Protein AF-A0A2D5MVQ0-F1 (afdb_monomer)

pLDDT: mean 86.78, std 14.95, range [45.97, 98.12]

Solvent-accessible surface area (backbone atoms only — not comparable to full-atom values): 8884 Å² total; per-residue (Å²): 137,53,74,67,62,40,42,75,72,74,48,77,74,66,43,86,70,81,77,90,75,57,84,41,46,48,73,45,82,65,60,68,42,76,47,96,90,72,48,34,30,52,27,65,45,78,42,80,58,53,59,67,56,37,38,41,68,56,40,49,52,57,37,52,51,58,49,58,76,49,45,65,62,73,42,92,84,34,90,66,53,74,68,56,38,51,44,49,52,53,46,54,48,54,51,69,46,43,66,73,75,46,71,79,47,55,49,62,86,74,61,85,75,80,76,58,86,80,58,73,77,85,67,73,76,71,84,73,74,84,76,75,78,78,82,79,82,84,133

Mean predicted aligned error: 10.2 Å

Foldseek 3Di:
DDQVVCVVVVDADAAEDDDDDDFQKDKDFPAWDQDPVRHIYGDIDIDGHDLVRLCVVQQVVVLVVVCVVCVLLCDPPRPDDPVLSVQSVVLNVQSVCQCVVCSPHRDNVVGDHDDDSPPDPPPDPPPPPPPPPDPDDDD

Nearest PDB structures (foldseek):
  4cse-assembly1_B  TM=3.273E-01  e=2.466E+00  Mus musculus

Radius of gyration: 28.13 Å; Cα contacts (8 Å, |Δi|>4): 136; chains: 1; bounding box: 87×33×72 Å

Sequence (139 aa):
MTDEQFAAQGYQPVLNNPPTLTEG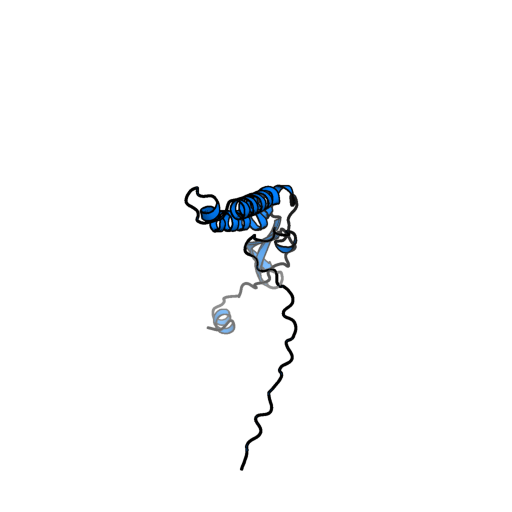QRCQINGWIKNGDGDYEWNYEVIDLDQNYLTNLHIRHQRDILLNDTDWSMLPDSPLSADDKAAYETYRQALRDLPSVYPEVKSPDDVTWPTAPWAYEEAAIPEEESDSEEESDPE

Structure (mmCIF, N/CA/C/O backbone):
data_AF-A0A2D5MVQ0-F1
#
_entry.id   AF-A0A2D5MVQ0-F1
#
loop_
_atom_site.group_PDB
_atom_site.id
_atom_site.type_symbol
_atom_site.label_atom_id
_atom_site.label_alt_id
_atom_site.label_comp_id
_atom_site.label_asym_id
_atom_site.label_entity_id
_atom_site.label_seq_id
_atom_site.pdbx_PDB_ins_code
_atom_site.Cartn_x
_atom_site.Cartn_y
_atom_site.Cartn_z
_atom_site.occupancy
_atom_site.B_iso_or_equiv
_atom_site.auth_seq_id
_atom_site.auth_comp_id
_atom_site.auth_asym_id
_atom_site.auth_atom_id
_atom_site.pdbx_PDB_model_num
ATOM 1 N N . MET A 1 1 ? -2.260 10.990 -37.481 1.00 64.44 1 MET A N 1
ATOM 2 C CA . MET A 1 1 ? -0.993 10.871 -38.222 1.00 64.44 1 MET A CA 1
ATOM 3 C C . MET A 1 1 ? -0.478 9.475 -37.932 1.00 64.44 1 MET A C 1
ATOM 5 O O . MET A 1 1 ? -0.405 9.146 -36.757 1.00 64.44 1 MET A O 1
ATOM 9 N N . THR A 1 2 ? -0.316 8.623 -38.940 1.00 81.44 2 THR A N 1
ATOM 10 C CA . THR A 1 2 ? 0.079 7.212 -38.757 1.00 81.44 2 THR A CA 1
ATOM 11 C C . THR A 1 2 ? 1.599 7.073 -38.692 1.00 81.44 2 THR A C 1
ATOM 13 O O . THR A 1 2 ? 2.315 7.966 -39.149 1.00 81.44 2 THR A O 1
ATOM 16 N N . ASP A 1 3 ? 2.099 5.946 -38.184 1.00 74.50 3 ASP A N 1
ATOM 17 C CA . ASP A 1 3 ? 3.541 5.655 -38.147 1.00 74.50 3 ASP A CA 1
ATOM 18 C C . ASP A 1 3 ? 4.176 5.713 -39.549 1.00 74.50 3 ASP A C 1
ATOM 20 O O . ASP A 1 3 ? 5.280 6.225 -39.715 1.00 74.50 3 ASP A O 1
ATOM 24 N N . GLU A 1 4 ? 3.430 5.324 -40.590 1.00 79.19 4 GLU A N 1
ATOM 25 C CA . GLU A 1 4 ? 3.839 5.462 -41.996 1.00 79.19 4 GLU A CA 1
ATOM 26 C C . GLU A 1 4 ? 4.023 6.928 -42.432 1.00 79.19 4 GLU A C 1
ATOM 28 O O . GLU A 1 4 ? 4.941 7.249 -43.189 1.00 79.19 4 GLU A O 1
ATOM 33 N N . GLN A 1 5 ? 3.182 7.847 -41.944 1.00 83.94 5 GLN A N 1
ATOM 34 C CA . GLN A 1 5 ? 3.297 9.279 -42.249 1.00 83.94 5 GLN A CA 1
ATOM 35 C C . GLN A 1 5 ? 4.491 9.930 -41.537 1.00 83.94 5 GLN A C 1
ATOM 37 O O . GLN A 1 5 ? 5.057 10.891 -42.062 1.00 83.94 5 GLN A O 1
ATOM 42 N N . PHE A 1 6 ? 4.885 9.412 -40.371 1.00 79.69 6 PHE A N 1
ATOM 43 C CA . PHE A 1 6 ? 6.101 9.826 -39.666 1.00 79.69 6 PHE A CA 1
ATOM 44 C C . PHE A 1 6 ? 7.361 9.255 -40.324 1.00 79.69 6 PHE A C 1
ATOM 46 O O . PHE A 1 6 ? 8.321 9.998 -40.546 1.00 79.69 6 PHE A O 1
ATOM 53 N N . ALA A 1 7 ? 7.325 7.989 -40.742 1.00 82.06 7 ALA A N 1
ATOM 54 C CA . ALA A 1 7 ? 8.402 7.360 -41.503 1.00 82.06 7 ALA A CA 1
ATOM 55 C C . ALA A 1 7 ? 8.675 8.087 -42.830 1.00 82.06 7 ALA A C 1
ATOM 57 O O . ALA A 1 7 ? 9.830 8.322 -43.183 1.00 82.06 7 ALA A O 1
ATOM 58 N N . ALA A 1 8 ? 7.627 8.549 -43.524 1.00 84.94 8 ALA A N 1
ATOM 59 C CA . ALA A 1 8 ? 7.757 9.358 -44.741 1.00 84.94 8 ALA A CA 1
ATOM 60 C C . ALA A 1 8 ? 8.471 10.709 -44.518 1.00 84.94 8 ALA A C 1
ATOM 62 O O . ALA A 1 8 ? 8.992 11.295 -45.466 1.00 84.94 8 ALA A O 1
ATOM 63 N N . GLN A 1 9 ? 8.516 11.199 -43.275 1.00 85.75 9 GLN A N 1
ATOM 64 C CA . GLN A 1 9 ? 9.242 12.408 -42.869 1.00 85.75 9 GLN A CA 1
ATOM 65 C C . GLN A 1 9 ? 10.627 12.097 -42.272 1.00 85.75 9 GLN A C 1
ATOM 67 O O . GLN A 1 9 ? 11.298 13.001 -41.779 1.00 85.75 9 GLN A O 1
ATOM 72 N N . GLY A 1 10 ? 11.069 10.836 -42.326 1.00 82.00 10 GLY A N 1
ATOM 73 C CA . GLY A 1 10 ? 12.368 10.394 -41.817 1.00 82.00 10 GLY A CA 1
ATOM 74 C C . GLY A 1 10 ? 12.409 10.130 -40.310 1.00 82.00 10 GLY A C 1
ATOM 75 O O . GLY A 1 10 ? 13.497 9.943 -39.769 1.00 82.00 10 GLY A O 1
ATOM 76 N N . TYR A 1 11 ? 11.262 10.109 -39.624 1.00 82.50 11 TYR A N 1
ATOM 77 C CA . TYR A 1 11 ? 11.188 9.718 -38.216 1.00 82.50 11 TYR A CA 1
ATOM 78 C C . TYR A 1 11 ? 11.105 8.198 -38.075 1.00 82.50 11 TYR A C 1
ATOM 80 O O . TYR A 1 11 ? 10.416 7.534 -38.844 1.00 82.50 11 TYR A O 1
ATOM 88 N N . GLN A 1 12 ? 11.764 7.654 -37.054 1.00 83.25 12 GLN A N 1
ATOM 89 C CA . GLN A 1 12 ? 11.620 6.256 -36.647 1.00 83.25 12 GLN A CA 1
ATOM 90 C C . GLN A 1 12 ? 10.950 6.191 -35.267 1.00 83.25 12 GLN A C 1
ATOM 92 O O . GLN A 1 12 ? 11.274 7.021 -34.410 1.00 83.25 12 GLN A O 1
ATOM 97 N N . PRO A 1 13 ? 10.014 5.253 -35.034 1.00 87.81 13 PRO A N 1
ATOM 98 C CA . PRO A 1 13 ? 9.404 5.079 -33.724 1.00 87.81 13 PRO A CA 1
ATOM 99 C C . PRO A 1 13 ? 10.414 4.500 -32.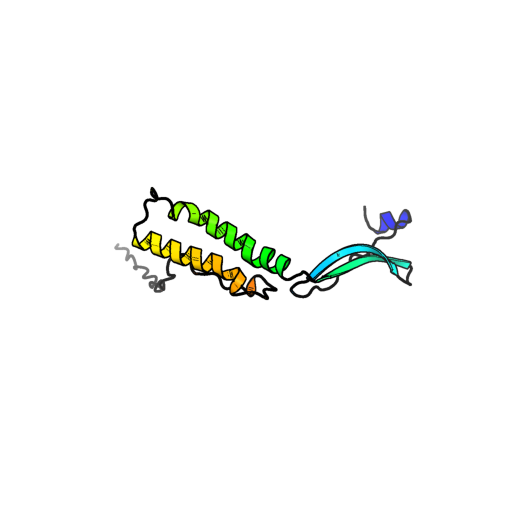727 1.00 87.81 13 PRO A C 1
ATOM 101 O O . PRO A 1 13 ? 11.290 3.718 -33.092 1.00 87.81 13 PRO A O 1
ATOM 104 N N . VAL A 1 14 ? 10.259 4.867 -31.455 1.00 90.19 14 VAL A N 1
ATOM 105 C CA . VAL A 1 14 ? 10.948 4.197 -30.346 1.00 90.19 14 VAL A CA 1
ATOM 106 C C . VAL A 1 14 ? 10.024 3.098 -29.830 1.00 90.19 14 VAL A C 1
ATOM 108 O O . VAL A 1 14 ? 8.930 3.388 -29.340 1.00 90.19 14 VAL A O 1
ATOM 111 N N . LEU A 1 15 ? 10.442 1.843 -29.966 1.00 91.81 15 LEU A N 1
ATOM 112 C CA . LEU A 1 15 ? 9.682 0.678 -29.534 1.00 91.81 15 LEU A CA 1
ATOM 113 C C . LEU A 1 15 ? 9.519 0.685 -28.011 1.00 91.81 15 LEU A C 1
ATOM 115 O O . LEU A 1 15 ? 10.457 0.942 -27.253 1.00 91.81 15 LEU A O 1
ATOM 119 N N . ASN A 1 16 ? 8.297 0.401 -27.567 1.00 92.44 16 ASN A N 1
ATOM 120 C CA . ASN A 1 16 ? 7.937 0.324 -26.160 1.00 92.44 16 ASN A CA 1
ATOM 121 C C . ASN A 1 16 ? 7.863 -1.140 -25.724 1.00 92.44 16 ASN A C 1
ATOM 123 O O . ASN A 1 16 ? 6.857 -1.805 -25.964 1.00 92.44 16 ASN A O 1
ATOM 127 N N . ASN A 1 17 ? 8.936 -1.621 -25.099 1.00 90.69 17 ASN A N 1
ATOM 128 C CA . ASN A 1 17 ? 9.062 -2.998 -24.636 1.00 90.69 17 ASN A CA 1
ATOM 129 C C . ASN A 1 17 ? 9.482 -3.029 -23.152 1.00 90.69 17 ASN A C 1
ATOM 131 O O . ASN A 1 17 ? 10.665 -3.197 -22.850 1.00 90.69 17 ASN A O 1
ATOM 135 N N . PRO A 1 18 ? 8.549 -2.791 -22.211 1.00 91.94 18 PRO A N 1
ATOM 136 C CA . PRO A 1 18 ? 8.867 -2.797 -20.791 1.00 91.94 18 PRO A CA 1
ATOM 137 C C . PRO A 1 18 ? 9.219 -4.215 -20.309 1.00 91.94 18 PRO A C 1
ATOM 139 O O . PRO A 1 18 ? 8.620 -5.193 -20.766 1.00 91.94 18 PRO A O 1
ATOM 142 N N . PRO A 1 19 ? 10.164 -4.356 -19.366 1.00 93.12 19 PRO A N 1
ATOM 143 C CA . PRO A 1 19 ? 10.538 -5.649 -18.815 1.00 93.12 19 PRO A CA 1
ATOM 144 C C . PRO A 1 19 ? 9.402 -6.226 -17.964 1.00 93.12 19 PRO A C 1
ATOM 146 O O . PRO A 1 19 ? 8.575 -5.501 -17.411 1.00 93.12 19 PRO A O 1
ATOM 149 N N . THR A 1 20 ? 9.394 -7.549 -17.805 1.00 94.50 20 THR A N 1
ATOM 150 C CA . THR A 1 20 ? 8.550 -8.193 -16.791 1.00 94.50 20 THR A CA 1
ATOM 151 C C . THR A 1 20 ? 9.151 -7.940 -15.411 1.00 94.50 20 THR A C 1
ATOM 153 O O . THR A 1 20 ? 10.329 -8.218 -15.195 1.00 94.50 20 THR A O 1
ATOM 156 N N . LEU A 1 21 ? 8.348 -7.406 -14.495 1.00 92.88 21 LEU A N 1
ATOM 157 C CA . LEU A 1 21 ? 8.753 -7.112 -13.121 1.00 92.88 21 LEU A CA 1
ATOM 158 C C . LEU A 1 21 ? 8.395 -8.272 -12.194 1.00 92.88 21 LEU A C 1
ATOM 160 O O . LEU A 1 21 ? 7.362 -8.916 -12.383 1.00 92.88 21 LEU A O 1
ATOM 164 N N . THR A 1 22 ? 9.215 -8.504 -11.170 1.00 92.31 22 THR A N 1
ATOM 165 C CA . THR A 1 22 ? 8.848 -9.359 -10.034 1.00 92.31 22 THR A CA 1
ATOM 166 C C . THR A 1 22 ? 8.370 -8.523 -8.847 1.00 92.31 22 THR A C 1
ATOM 168 O O . THR A 1 22 ? 8.522 -7.300 -8.824 1.00 92.31 22 THR A O 1
ATOM 171 N N . GLU A 1 23 ? 7.805 -9.181 -7.834 1.00 89.19 23 GLU A N 1
ATOM 172 C CA . GLU A 1 23 ? 7.440 -8.527 -6.574 1.00 89.19 23 GLU A CA 1
ATOM 173 C C . GLU A 1 23 ? 8.633 -7.772 -5.975 1.00 89.19 23 GLU A C 1
ATOM 175 O O . GLU A 1 23 ? 9.771 -8.246 -6.006 1.00 89.19 23 GLU A O 1
ATOM 180 N N . GLY A 1 24 ? 8.368 -6.581 -5.443 1.00 89.38 24 GLY A N 1
ATOM 181 C CA . GLY A 1 24 ? 9.407 -5.708 -4.909 1.00 89.38 24 GLY A CA 1
ATOM 182 C C . GLY A 1 24 ? 10.214 -4.931 -5.955 1.00 89.38 24 GLY A C 1
ATOM 183 O O . GLY A 1 24 ? 11.140 -4.222 -5.573 1.00 89.38 24 GLY A O 1
ATOM 184 N N . GLN A 1 25 ? 9.884 -5.010 -7.248 1.00 93.69 25 GLN A N 1
ATOM 185 C CA . GLN A 1 25 ? 10.595 -4.279 -8.302 1.00 93.69 25 GLN A CA 1
ATOM 186 C C . GLN A 1 25 ? 9.743 -3.197 -8.960 1.00 93.69 25 GLN A C 1
ATOM 188 O O . GLN A 1 25 ? 8.518 -3.285 -9.046 1.00 93.69 25 GLN A O 1
ATOM 193 N N . ARG A 1 26 ? 10.418 -2.184 -9.506 1.00 92.50 26 ARG A N 1
ATOM 194 C CA . ARG A 1 26 ? 9.838 -1.240 -10.468 1.00 92.50 26 ARG A CA 1
ATOM 195 C C . ARG A 1 26 ? 10.776 -1.041 -11.650 1.00 92.50 26 ARG A C 1
ATOM 197 O O . ARG A 1 26 ? 11.987 -1.129 -11.482 1.00 92.50 26 ARG A O 1
ATOM 204 N N . CYS A 1 27 ? 10.246 -0.697 -12.819 1.00 93.69 27 CYS A N 1
ATOM 205 C CA . CYS A 1 27 ? 11.063 -0.186 -13.920 1.00 93.69 27 CYS A CA 1
ATOM 206 C C . CYS A 1 27 ? 10.922 1.330 -14.066 1.00 93.69 27 CYS A C 1
ATOM 208 O O . CYS A 1 27 ? 9.840 1.886 -13.867 1.00 93.69 27 CYS A O 1
ATOM 210 N N . GLN A 1 28 ? 11.997 1.988 -14.490 1.00 94.75 28 GLN A N 1
ATOM 211 C CA . GLN A 1 28 ? 11.983 3.375 -14.949 1.00 94.75 28 GLN A CA 1
ATOM 212 C C . GLN A 1 28 ? 12.617 3.490 -16.336 1.00 94.75 28 GLN A C 1
ATOM 214 O O . GLN A 1 28 ? 13.465 2.681 -16.705 1.00 94.75 28 GLN A O 1
ATOM 219 N N . ILE A 1 29 ? 12.219 4.505 -17.101 1.00 95.62 29 ILE A N 1
ATOM 220 C CA . ILE A 1 29 ? 12.833 4.790 -18.401 1.00 95.62 29 ILE A CA 1
ATOM 221 C C . ILE A 1 29 ? 14.184 5.474 -18.167 1.00 95.62 29 ILE A C 1
ATOM 223 O O . ILE A 1 29 ? 14.249 6.542 -17.561 1.00 95.62 29 ILE A O 1
ATOM 227 N N . ASN A 1 30 ? 15.246 4.879 -18.699 1.00 95.12 30 ASN A N 1
ATOM 228 C CA . ASN A 1 30 ? 16.614 5.383 -18.682 1.00 95.12 30 ASN A CA 1
ATOM 229 C C . ASN A 1 30 ? 17.121 5.638 -20.114 1.00 95.12 30 ASN A C 1
ATOM 231 O O . ASN A 1 30 ? 18.099 5.052 -20.584 1.00 95.12 30 ASN A O 1
ATOM 235 N N . GLY A 1 31 ? 16.413 6.514 -20.827 1.00 94.12 31 GLY A N 1
ATOM 236 C CA . GLY A 1 31 ? 16.730 6.889 -22.202 1.00 94.12 31 GLY A CA 1
ATOM 237 C C . GLY A 1 31 ? 16.323 5.830 -23.224 1.00 94.12 31 GLY A C 1
ATOM 238 O O . GLY A 1 31 ? 15.334 5.122 -23.050 1.00 94.12 31 GLY A O 1
ATOM 239 N N . TRP A 1 32 ? 17.080 5.748 -24.312 1.00 94.00 32 TRP A N 1
ATOM 240 C CA . TRP A 1 32 ? 16.832 4.834 -25.422 1.00 94.00 32 TRP A CA 1
ATOM 241 C C . TRP A 1 32 ? 18.089 4.050 -25.780 1.00 94.00 32 TRP A C 1
ATOM 243 O O . TRP A 1 32 ? 19.215 4.525 -25.616 1.00 94.00 32 TRP A O 1
ATOM 253 N N . ILE A 1 33 ? 17.881 2.857 -26.316 1.00 92.62 33 ILE A N 1
ATOM 254 C CA . ILE A 1 33 ? 18.916 2.023 -26.919 1.00 92.62 33 ILE A CA 1
ATOM 255 C C . ILE A 1 33 ? 18.698 1.969 -28.427 1.00 92.62 33 ILE A C 1
ATOM 257 O O . ILE A 1 33 ? 17.567 2.034 -28.902 1.00 92.62 33 ILE A O 1
ATOM 261 N N . LYS A 1 34 ? 19.796 1.881 -29.179 1.00 92.12 34 LYS A N 1
ATOM 262 C CA . LYS A 1 34 ?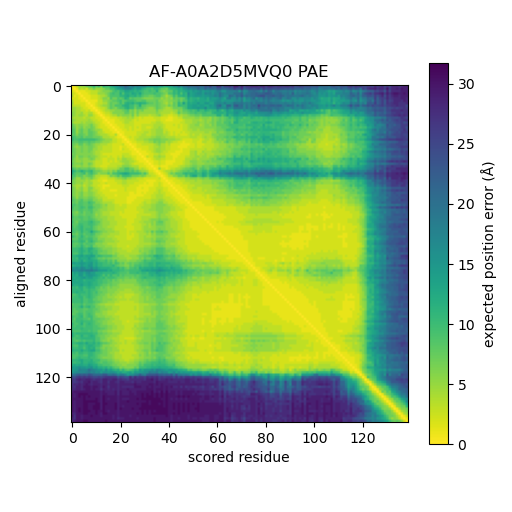 19.766 1.634 -30.620 1.00 92.12 34 LYS A CA 1
ATOM 263 C C . LYS A 1 34 ? 20.156 0.184 -30.870 1.00 92.12 34 LYS A C 1
ATOM 265 O O . LYS A 1 34 ? 21.287 -0.202 -30.570 1.00 92.12 34 LYS A O 1
ATOM 270 N N . ASN A 1 35 ? 19.238 -0.588 -31.429 1.00 88.00 35 ASN A N 1
ATOM 271 C CA . ASN A 1 35 ? 19.451 -1.982 -31.779 1.00 88.00 35 ASN A CA 1
ATOM 272 C C . ASN A 1 35 ? 20.364 -2.120 -33.005 1.00 88.00 35 ASN A C 1
ATOM 274 O O . ASN A 1 35 ? 20.520 -1.192 -33.805 1.00 88.00 35 ASN A O 1
ATOM 278 N N . GLY A 1 36 ? 20.950 -3.309 -33.175 1.00 82.00 36 GLY A N 1
ATOM 279 C CA . GLY A 1 36 ? 21.797 -3.634 -34.329 1.00 82.00 36 GLY A CA 1
ATOM 280 C C . GLY A 1 36 ? 21.079 -3.498 -35.677 1.00 82.00 36 GLY A C 1
ATOM 281 O O . GLY A 1 36 ? 21.716 -3.146 -36.667 1.00 82.00 36 GLY A O 1
ATOM 282 N N . ASP A 1 37 ? 19.756 -3.679 -35.684 1.00 83.31 37 ASP A N 1
ATOM 283 C CA . ASP A 1 37 ? 18.896 -3.560 -36.867 1.00 83.31 37 ASP A CA 1
ATOM 284 C C . ASP A 1 37 ? 18.539 -2.101 -37.221 1.00 83.31 37 ASP A C 1
ATOM 286 O O . ASP A 1 37 ? 17.918 -1.834 -38.246 1.00 83.31 37 ASP A O 1
ATOM 290 N N . GLY A 1 38 ? 18.989 -1.131 -36.412 1.00 83.62 38 GLY A N 1
ATOM 291 C CA . GLY A 1 38 ? 18.775 0.302 -36.633 1.00 83.62 38 GLY A CA 1
ATOM 292 C C . GLY A 1 38 ? 17.555 0.883 -35.920 1.00 83.62 38 GLY A C 1
ATOM 293 O O . GLY A 1 38 ? 17.441 2.108 -35.872 1.00 83.62 38 GLY A O 1
ATOM 294 N N . ASP A 1 39 ? 16.713 0.035 -35.333 1.00 88.62 39 ASP A N 1
ATOM 295 C CA . ASP A 1 39 ? 15.565 0.440 -34.524 1.00 88.62 39 ASP A CA 1
ATOM 296 C C . ASP A 1 39 ? 15.984 0.990 -33.157 1.00 88.62 39 ASP A C 1
ATOM 298 O O . ASP A 1 39 ? 17.073 0.708 -32.645 1.00 88.62 39 ASP A O 1
ATOM 302 N N . TYR A 1 40 ? 15.101 1.786 -32.563 1.00 91.69 40 TYR A N 1
ATOM 303 C CA . TYR A 1 40 ? 15.287 2.360 -31.238 1.00 91.69 40 TYR A CA 1
ATOM 304 C C . TYR A 1 40 ? 14.270 1.764 -30.277 1.00 91.69 40 TYR A C 1
ATOM 306 O O . TYR A 1 40 ? 13.105 1.632 -30.635 1.00 91.69 40 TYR A O 1
ATOM 314 N N . GLU A 1 41 ? 14.676 1.474 -29.048 1.00 94.06 41 GLU A N 1
ATOM 315 C CA . GLU A 1 41 ? 13.764 1.039 -27.985 1.00 94.06 41 GLU A CA 1
ATOM 316 C C . GLU A 1 41 ? 13.955 1.890 -26.739 1.00 94.06 41 GLU A C 1
ATOM 318 O O . GLU A 1 41 ? 15.042 2.422 -26.487 1.00 94.06 41 GLU A O 1
ATOM 323 N N . TRP A 1 42 ? 12.896 2.011 -25.942 1.00 95.50 42 TRP A N 1
ATOM 324 C CA . TRP A 1 42 ? 13.013 2.576 -24.606 1.00 95.50 42 TRP A CA 1
ATOM 325 C C . TRP A 1 42 ? 13.900 1.674 -23.754 1.00 95.50 42 TRP A C 1
ATOM 327 O O . TRP A 1 42 ? 13.652 0.479 -23.613 1.00 95.50 42 TRP A O 1
ATOM 337 N N . ASN A 1 43 ? 14.939 2.260 -23.171 1.00 95.50 43 ASN A N 1
ATOM 338 C CA . ASN A 1 43 ? 15.795 1.561 -22.234 1.00 95.50 43 ASN A CA 1
ATOM 339 C C . ASN A 1 43 ? 15.126 1.588 -20.862 1.00 95.50 43 ASN A C 1
ATOM 341 O O . ASN A 1 43 ? 14.948 2.663 -20.289 1.00 95.50 43 ASN A O 1
ATOM 345 N N . TYR A 1 44 ? 14.758 0.427 -20.337 1.00 96.12 44 TYR A N 1
ATOM 346 C CA . TYR A 1 44 ? 14.183 0.307 -19.004 1.00 96.12 44 TYR A CA 1
ATOM 347 C C . TYR A 1 44 ? 15.237 -0.167 -18.013 1.00 96.12 44 TYR A C 1
ATOM 349 O O . TYR A 1 44 ? 15.890 -1.186 -18.214 1.00 96.12 44 TYR A O 1
ATOM 357 N N . GLU A 1 45 ? 15.358 0.550 -16.907 1.00 95.62 45 GLU A N 1
ATOM 358 C CA . GLU A 1 45 ? 16.144 0.132 -15.756 1.00 95.62 45 GLU A CA 1
ATOM 359 C C . GLU A 1 45 ? 15.207 -0.477 -14.714 1.00 95.62 45 GLU A C 1
ATOM 361 O O . GLU A 1 45 ? 14.261 0.181 -14.273 1.00 95.62 45 GLU A O 1
ATOM 366 N N . VAL A 1 46 ? 15.461 -1.731 -14.333 1.00 96.25 46 VAL A N 1
ATOM 367 C CA . VAL A 1 46 ? 14.755 -2.402 -13.236 1.00 96.25 46 VAL A CA 1
ATOM 368 C C . VAL A 1 46 ? 15.459 -2.072 -11.926 1.00 96.25 46 VAL A C 1
ATOM 370 O O . VAL A 1 46 ? 16.675 -2.200 -11.815 1.00 96.25 46 VAL A O 1
ATOM 373 N N . ILE A 1 47 ? 14.679 -1.634 -10.945 1.00 94.69 47 ILE A N 1
ATOM 374 C CA . ILE A 1 47 ? 15.135 -1.211 -9.627 1.00 94.69 47 ILE A CA 1
ATOM 375 C C . ILE A 1 47 ? 14.447 -2.085 -8.586 1.00 94.69 47 ILE A C 1
ATOM 377 O O . ILE A 1 47 ? 13.214 -2.131 -8.535 1.00 94.69 47 ILE A O 1
ATOM 381 N N . ASP A 1 48 ? 15.249 -2.711 -7.729 1.00 94.50 48 ASP A N 1
ATOM 382 C CA . ASP A 1 48 ? 14.769 -3.361 -6.514 1.00 94.50 48 ASP A CA 1
ATOM 383 C C . ASP A 1 48 ? 14.409 -2.297 -5.469 1.00 94.50 48 ASP A C 1
ATOM 385 O O . ASP A 1 48 ? 15.191 -1.388 -5.170 1.00 94.50 48 ASP A O 1
ATOM 389 N N . LEU A 1 49 ? 13.199 -2.390 -4.928 1.00 95.00 49 LEU A N 1
ATOM 390 C CA . LEU A 1 49 ? 12.714 -1.505 -3.881 1.00 95.00 49 LEU A CA 1
ATOM 391 C C . LEU A 1 49 ? 13.213 -1.998 -2.527 1.00 95.00 49 LEU A C 1
ATOM 393 O O . LEU A 1 49 ? 13.141 -3.185 -2.212 1.00 95.00 49 LEU A O 1
ATOM 397 N N . ASP A 1 50 ? 13.702 -1.075 -1.703 1.00 95.44 50 ASP A N 1
ATOM 398 C CA . ASP A 1 50 ? 14.102 -1.420 -0.348 1.00 95.44 50 ASP A CA 1
ATOM 399 C C . ASP A 1 50 ? 12.889 -1.747 0.541 1.00 95.44 50 ASP A C 1
ATOM 401 O O . ASP A 1 50 ? 11.747 -1.341 0.293 1.00 95.44 50 ASP A O 1
ATOM 405 N N . GLN A 1 51 ? 13.154 -2.461 1.634 1.00 95.12 51 GLN A N 1
ATOM 406 C CA . GLN A 1 51 ? 12.105 -2.913 2.541 1.00 95.12 51 GLN A CA 1
ATOM 407 C C . GLN A 1 51 ? 11.355 -1.760 3.224 1.00 95.12 51 GLN A C 1
ATOM 409 O O . GLN A 1 51 ? 10.179 -1.903 3.564 1.00 95.12 51 GLN A O 1
ATOM 414 N N . ASN A 1 52 ? 11.996 -0.605 3.438 1.00 95.94 52 ASN A N 1
ATOM 415 C CA . ASN A 1 52 ? 11.332 0.551 4.037 1.00 95.94 52 ASN A CA 1
ATOM 416 C C . ASN A 1 52 ? 10.282 1.121 3.081 1.00 95.94 52 ASN A C 1
ATOM 418 O O . ASN A 1 52 ? 9.171 1.426 3.522 1.00 95.94 52 ASN A O 1
ATOM 422 N N . TYR A 1 53 ? 10.618 1.201 1.793 1.00 95.38 53 TYR A N 1
ATOM 423 C CA . TYR A 1 53 ? 9.705 1.613 0.739 1.00 95.38 53 TYR A CA 1
ATOM 424 C C . TYR A 1 53 ? 8.526 0.645 0.618 1.00 95.38 53 TYR A C 1
ATOM 426 O O . TYR A 1 53 ? 7.380 1.088 0.664 1.00 95.38 53 TYR A O 1
ATOM 434 N N . LEU A 1 54 ? 8.783 -0.666 0.564 1.00 95.94 54 LEU A N 1
ATOM 435 C CA . LEU A 1 54 ? 7.725 -1.683 0.485 1.00 95.94 54 LEU A CA 1
ATOM 436 C C . LEU A 1 54 ? 6.806 -1.654 1.709 1.00 95.94 54 LEU A C 1
ATOM 438 O O . LEU A 1 54 ? 5.585 -1.643 1.576 1.00 95.94 54 LEU A O 1
ATOM 442 N N . THR A 1 55 ? 7.382 -1.536 2.907 1.00 96.88 55 THR A N 1
ATOM 443 C CA . THR A 1 55 ? 6.614 -1.396 4.154 1.00 96.88 55 THR A CA 1
ATOM 444 C C . THR A 1 55 ? 5.779 -0.115 4.161 1.00 96.88 55 THR A C 1
ATOM 446 O O . THR A 1 55 ? 4.657 -0.099 4.672 1.00 96.88 55 THR A O 1
ATOM 449 N N . ASN A 1 56 ? 6.307 0.988 3.624 1.00 96.44 56 ASN A N 1
ATOM 450 C CA . ASN A 1 56 ? 5.556 2.234 3.528 1.00 96.44 56 ASN A CA 1
ATOM 451 C C . ASN A 1 56 ? 4.371 2.102 2.560 1.00 96.44 56 ASN A C 1
ATOM 453 O O . ASN A 1 56 ? 3.249 2.442 2.938 1.00 96.44 56 ASN A O 1
ATOM 457 N N . LEU A 1 57 ? 4.632 1.548 1.374 1.00 94.44 57 LEU A N 1
ATOM 458 C CA . LEU A 1 57 ? 3.672 1.397 0.287 1.00 94.44 57 LEU A CA 1
ATOM 459 C C . LEU A 1 57 ? 2.535 0.430 0.636 1.00 94.44 57 LEU A C 1
ATOM 461 O O . LEU A 1 57 ? 1.371 0.775 0.457 1.00 94.44 57 LEU A O 1
ATOM 465 N N . HIS A 1 58 ? 2.861 -0.757 1.153 1.00 95.25 58 HIS A N 1
ATOM 466 C CA . HIS A 1 58 ? 1.880 -1.830 1.348 1.00 95.25 58 HIS A CA 1
ATOM 467 C C . HIS A 1 58 ? 1.239 -1.841 2.740 1.00 95.25 58 HIS A C 1
ATOM 469 O O . HIS A 1 58 ? 0.126 -2.336 2.886 1.00 95.25 58 HIS A O 1
ATOM 475 N N . ILE A 1 59 ? 1.901 -1.291 3.768 1.00 97.50 59 ILE A N 1
ATOM 476 C CA . ILE A 1 59 ? 1.400 -1.357 5.152 1.00 97.50 59 ILE A CA 1
ATOM 477 C C . ILE A 1 59 ? 1.105 0.029 5.709 1.00 97.50 59 ILE A C 1
ATOM 479 O O . ILE A 1 59 ? -0.026 0.311 6.095 1.00 97.50 59 ILE A O 1
ATOM 483 N N . ARG A 1 60 ? 2.108 0.910 5.805 1.00 97.75 60 ARG A N 1
ATOM 484 C CA . ARG A 1 60 ? 1.956 2.153 6.586 1.00 97.75 60 ARG A CA 1
ATOM 485 C C . ARG A 1 60 ? 0.883 3.066 6.009 1.00 97.75 60 ARG A C 1
ATOM 487 O O . ARG A 1 60 ? 0.088 3.584 6.780 1.00 97.75 60 ARG A O 1
ATOM 494 N N . HIS A 1 61 ? 0.825 3.205 4.686 1.00 96.56 61 HIS A N 1
ATOM 495 C CA . HIS A 1 61 ? -0.175 4.046 4.035 1.00 96.56 61 HIS A CA 1
ATOM 496 C C . HIS A 1 61 ? -1.612 3.593 4.351 1.00 96.56 61 HIS A C 1
ATOM 498 O O . HIS A 1 61 ? -2.409 4.375 4.862 1.00 96.56 61 HIS A O 1
ATOM 504 N N . GLN A 1 62 ? -1.924 2.312 4.129 1.00 96.81 62 GLN A N 1
ATOM 505 C CA . GLN A 1 62 ? -3.254 1.764 4.411 1.00 96.81 62 GLN A CA 1
ATOM 506 C C . GLN A 1 62 ? -3.579 1.778 5.911 1.00 96.81 62 GLN A C 1
ATOM 508 O O . GLN A 1 62 ? -4.696 2.105 6.309 1.00 96.81 62 GLN A O 1
ATOM 513 N N . ARG A 1 63 ? -2.593 1.488 6.765 1.00 97.88 63 ARG A N 1
ATOM 514 C CA . ARG A 1 63 ? -2.735 1.578 8.221 1.00 97.88 63 ARG A CA 1
ATOM 515 C C . ARG A 1 63 ? -3.117 2.991 8.647 1.00 97.88 63 ARG A C 1
ATOM 517 O O . ARG A 1 63 ? -4.000 3.143 9.483 1.00 97.88 63 ARG A O 1
ATOM 524 N N . ASP A 1 64 ? -2.450 4.005 8.107 1.00 98.12 64 ASP A N 1
ATOM 525 C CA . ASP A 1 64 ? -2.690 5.399 8.478 1.00 98.12 64 ASP A CA 1
ATOM 526 C C . ASP A 1 64 ? -4.097 5.849 8.063 1.00 98.12 64 ASP A C 1
ATOM 528 O O . ASP A 1 64 ? -4.759 6.533 8.842 1.00 98.12 64 ASP A O 1
ATOM 532 N N . ILE A 1 65 ? -4.598 5.380 6.914 1.00 97.25 65 ILE A N 1
ATOM 533 C CA . ILE A 1 65 ? -5.998 5.571 6.499 1.00 97.25 65 ILE A CA 1
ATOM 534 C C . ILE A 1 65 ? -6.955 4.936 7.516 1.00 97.25 65 ILE A C 1
ATOM 536 O O . ILE A 1 65 ? -7.811 5.622 8.064 1.00 97.25 65 ILE A O 1
ATOM 540 N N . LEU A 1 66 ? -6.771 3.656 7.852 1.00 97.19 66 LEU A N 1
ATOM 541 C CA . LEU A 1 66 ? -7.663 2.951 8.785 1.00 97.19 66 LEU A CA 1
ATOM 542 C C . LEU A 1 66 ? -7.617 3.527 10.212 1.00 97.19 66 LEU A C 1
ATOM 544 O O . LEU A 1 66 ? -8.625 3.542 10.925 1.00 97.19 66 LEU A O 1
ATOM 548 N N . LEU A 1 67 ? -6.453 4.016 10.649 1.00 97.69 67 LEU A N 1
ATOM 549 C CA . LEU A 1 67 ? -6.318 4.740 11.911 1.00 97.69 67 LEU A CA 1
ATOM 550 C C . LEU A 1 67 ? -7.021 6.099 11.854 1.00 97.69 67 LEU A C 1
ATOM 552 O O . LEU A 1 67 ? -7.651 6.486 12.833 1.00 97.69 67 LEU A O 1
ATOM 556 N N . ASN A 1 68 ? -6.949 6.816 10.739 1.00 97.06 68 ASN A N 1
ATOM 557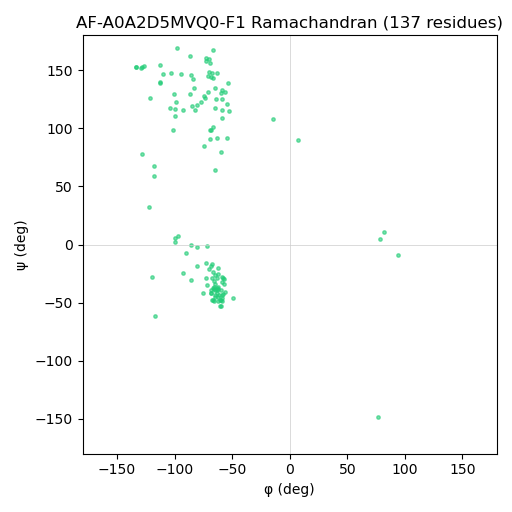 C CA . ASN A 1 68 ? -7.670 8.074 10.577 1.00 97.06 68 ASN A CA 1
ATOM 558 C C . ASN A 1 68 ? -9.194 7.858 10.583 1.00 97.06 68 ASN A C 1
ATOM 560 O O . ASN A 1 68 ? -9.915 8.538 11.310 1.00 97.06 68 ASN A O 1
ATOM 564 N N . ASP A 1 69 ? -9.681 6.857 9.853 1.00 95.88 69 ASP A N 1
ATOM 565 C CA . ASP A 1 69 ? -11.116 6.565 9.726 1.00 95.88 69 ASP A CA 1
ATOM 566 C C . ASP A 1 69 ? -11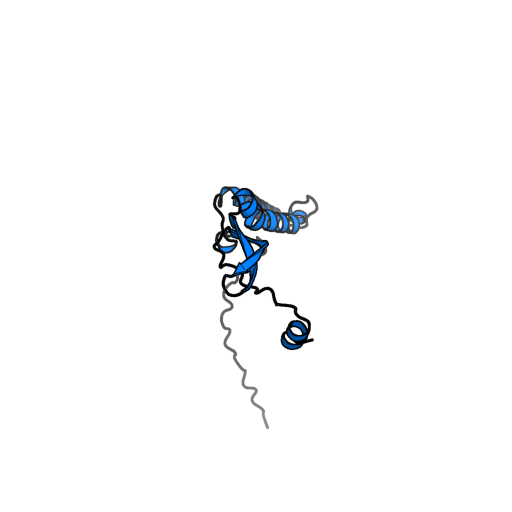.753 6.135 11.052 1.00 95.88 69 ASP A C 1
ATOM 568 O O . ASP A 1 69 ? -12.944 6.339 11.288 1.00 95.88 69 ASP A O 1
ATOM 572 N N . THR A 1 70 ? -10.947 5.572 11.952 1.00 95.94 70 THR A N 1
ATOM 573 C CA . THR A 1 70 ? -11.377 5.175 13.295 1.00 95.94 70 THR A CA 1
ATOM 574 C C . THR A 1 70 ? -11.004 6.186 14.375 1.00 95.94 70 THR A C 1
ATOM 576 O O . THR A 1 70 ? -11.213 5.909 15.553 1.00 95.94 70 THR A O 1
ATOM 579 N N . ASP A 1 71 ? -10.455 7.355 14.038 1.00 94.88 71 ASP A N 1
ATOM 580 C CA . ASP A 1 71 ? -9.944 8.287 15.051 1.00 94.88 71 ASP A CA 1
ATOM 581 C C . ASP A 1 71 ? -11.054 8.868 15.940 1.00 94.88 71 ASP A C 1
ATOM 583 O O . ASP A 1 71 ? -10.910 8.936 17.162 1.00 94.88 71 ASP A O 1
ATOM 587 N N . TRP A 1 72 ? -12.218 9.150 15.349 1.00 94.62 72 TRP A N 1
ATOM 588 C CA . TRP A 1 72 ? -13.404 9.642 16.059 1.00 94.62 72 TRP A CA 1
ATOM 589 C C . TRP A 1 72 ? -13.874 8.704 17.185 1.00 94.62 72 TRP A C 1
ATOM 591 O O . TRP A 1 72 ? -14.427 9.163 18.182 1.00 94.62 72 TRP A O 1
ATOM 601 N N . SER A 1 73 ? -13.639 7.391 17.057 1.00 93.69 73 SER A N 1
ATOM 602 C CA . SER A 1 73 ? -14.083 6.388 18.036 1.00 93.69 73 SER A CA 1
ATOM 603 C C . SER A 1 73 ? -13.369 6.515 19.389 1.00 93.69 73 SER A C 1
ATOM 605 O O . SER A 1 73 ? -13.925 6.125 20.415 1.00 93.69 73 SER A O 1
ATOM 607 N N . MET A 1 74 ? -12.172 7.112 19.402 1.00 91.56 74 MET A N 1
ATOM 608 C CA . MET A 1 74 ? -11.322 7.272 20.589 1.00 91.56 74 MET A CA 1
ATOM 609 C C . MET A 1 74 ? -11.588 8.564 21.361 1.00 91.56 74 MET A C 1
ATOM 611 O O . MET A 1 74 ? -11.027 8.767 22.439 1.00 91.56 74 MET A O 1
ATOM 615 N N . LEU A 1 75 ? -12.415 9.462 20.825 1.00 92.00 75 LEU A N 1
ATOM 616 C CA . LEU A 1 75 ? -12.680 10.733 21.480 1.00 92.00 75 LEU A CA 1
ATOM 617 C C . LEU A 1 75 ? -13.543 10.538 22.745 1.00 92.00 75 LEU A C 1
ATOM 619 O O . LEU A 1 75 ? -14.427 9.670 22.780 1.00 92.00 75 LEU A O 1
ATOM 623 N N . PRO A 1 76 ? -13.329 11.340 23.808 1.00 89.25 76 PRO A N 1
ATOM 624 C CA . PRO A 1 76 ? -14.124 11.241 25.033 1.00 89.25 76 PRO A CA 1
ATOM 625 C C . PRO A 1 76 ? -15.626 11.457 24.811 1.00 89.25 76 PRO A C 1
ATOM 627 O O . PRO A 1 76 ? -16.435 10.838 25.498 1.00 89.25 76 PRO A O 1
ATOM 630 N N . ASP A 1 77 ? -15.989 12.301 23.844 1.00 92.00 77 ASP A N 1
ATOM 631 C CA . ASP A 1 77 ? -17.361 12.633 23.444 1.00 92.00 77 ASP A CA 1
ATOM 632 C C . ASP A 1 77 ? -17.963 11.651 22.426 1.00 92.00 77 ASP A C 1
ATOM 634 O O . ASP A 1 77 ? -19.123 11.799 22.041 1.00 92.00 77 ASP A O 1
ATOM 638 N N . SER A 1 78 ? -17.206 10.629 22.016 1.00 91.00 78 SER A N 1
ATOM 639 C CA . SER A 1 78 ? -17.702 9.592 21.118 1.00 91.00 78 SER A CA 1
ATOM 640 C C . SER A 1 78 ? -18.922 8.885 21.727 1.00 91.00 78 SER A C 1
ATOM 642 O O . SER A 1 78 ? -18.851 8.471 22.893 1.00 91.00 78 SER A O 1
ATOM 644 N N . PRO A 1 79 ? -20.008 8.691 20.947 1.00 93.31 79 PRO A N 1
ATOM 645 C CA . PRO A 1 79 ? -21.261 8.086 21.406 1.00 93.31 79 PRO A CA 1
ATOM 646 C C . PRO A 1 79 ? -21.163 6.574 21.669 1.00 93.31 79 PRO A C 1
ATOM 648 O O . PRO A 1 79 ? -22.157 5.956 22.042 1.00 93.31 79 PRO A O 1
ATOM 651 N N . LEU A 1 80 ? -19.993 5.972 21.443 1.00 93.75 80 LEU A N 1
ATOM 652 C CA . LEU A 1 80 ? -19.750 4.544 21.624 1.00 93.75 80 LEU A CA 1
ATOM 653 C C . LEU A 1 80 ? -19.806 4.119 23.094 1.00 93.75 80 LEU A C 1
ATOM 655 O O . LEU A 1 80 ? -19.395 4.863 23.994 1.00 93.75 80 LEU A O 1
ATOM 659 N N . SER A 1 81 ? -20.256 2.882 23.319 1.00 93.12 81 SER A N 1
ATOM 660 C CA . SER A 1 81 ? -20.189 2.244 24.633 1.00 93.12 81 SER A CA 1
ATOM 661 C C . SER A 1 81 ? -18.736 1.974 25.051 1.00 93.12 81 SER A C 1
ATOM 663 O O . SER A 1 81 ? -17.805 2.076 24.249 1.00 93.12 81 SER A O 1
ATOM 665 N N . ALA A 1 82 ? -18.518 1.635 26.325 1.00 91.44 82 ALA A N 1
ATOM 666 C CA . ALA A 1 82 ? -17.182 1.288 26.812 1.00 91.44 82 ALA A CA 1
ATOM 667 C C . ALA A 1 82 ? -16.625 0.027 26.126 1.00 91.44 82 ALA A C 1
ATOM 669 O O . ALA A 1 82 ? -15.446 -0.002 25.774 1.00 91.44 82 ALA A O 1
ATOM 670 N N . ASP A 1 83 ? -17.480 -0.969 25.892 1.00 91.25 83 ASP A N 1
ATOM 671 C CA . ASP A 1 83 ? -17.096 -2.224 25.243 1.00 91.25 83 ASP A CA 1
ATOM 672 C C . ASP A 1 83 ? -16.735 -1.992 23.769 1.00 91.25 83 ASP A C 1
ATOM 674 O O . ASP A 1 83 ? -15.705 -2.476 23.297 1.00 91.25 83 ASP A O 1
ATOM 678 N N . ASP A 1 84 ? -17.509 -1.158 23.063 1.00 92.75 84 ASP A N 1
ATOM 679 C CA . ASP A 1 84 ? -17.194 -0.781 21.682 1.00 92.75 84 ASP A CA 1
ATOM 680 C C . ASP A 1 84 ? -15.858 -0.035 21.610 1.00 92.75 84 ASP A C 1
ATOM 682 O O . ASP A 1 84 ? -15.014 -0.346 20.769 1.00 92.75 84 ASP A O 1
ATOM 686 N N . LYS A 1 85 ? -15.616 0.922 22.518 1.00 92.94 85 LYS A N 1
ATOM 687 C CA . LYS A 1 85 ? -14.333 1.644 22.580 1.00 92.94 85 LYS A CA 1
ATOM 688 C C . LYS A 1 85 ? -13.161 0.682 22.780 1.00 92.94 85 LYS A C 1
ATOM 690 O O . LYS A 1 85 ? -12.169 0.805 22.064 1.00 92.94 85 LYS A O 1
ATOM 695 N N . ALA A 1 86 ? -13.295 -0.315 23.654 1.00 93.94 86 ALA A N 1
ATOM 696 C CA . ALA A 1 86 ? -12.269 -1.341 23.851 1.00 93.94 86 ALA A CA 1
ATOM 697 C C . ALA A 1 86 ? -12.015 -2.186 22.581 1.00 93.94 86 ALA A C 1
ATOM 699 O O . ALA A 1 86 ? -10.865 -2.526 22.274 1.00 93.94 86 ALA A O 1
ATOM 700 N N . ALA A 1 87 ? -13.058 -2.486 21.796 1.00 95.00 87 ALA A N 1
ATOM 701 C CA . ALA A 1 87 ? -12.912 -3.171 20.510 1.00 95.00 87 ALA A CA 1
ATOM 702 C C . ALA A 1 87 ? -12.142 -2.316 19.485 1.00 95.00 87 ALA A C 1
ATOM 704 O O . ALA A 1 87 ? -11.217 -2.811 18.835 1.00 95.00 87 ALA A O 1
ATOM 705 N N . TYR A 1 88 ? -12.448 -1.016 19.386 1.00 95.56 88 TYR A N 1
ATOM 706 C CA . TYR A 1 88 ? -11.689 -0.090 18.537 1.00 95.56 88 TYR A CA 1
ATOM 707 C C . TYR A 1 88 ? -10.238 0.083 19.005 1.00 95.56 88 TYR A C 1
ATOM 709 O O . TYR A 1 88 ? -9.340 0.146 18.165 1.00 95.56 88 TYR A O 1
ATOM 717 N N . GLU A 1 89 ? -9.977 0.135 20.314 1.00 95.94 89 GLU A N 1
ATOM 718 C CA . GLU A 1 89 ? -8.613 0.179 20.860 1.00 95.94 89 GLU A CA 1
ATOM 719 C C . GLU A 1 89 ? -7.806 -1.054 20.435 1.00 95.94 89 GLU A C 1
ATOM 721 O O . GLU A 1 89 ? -6.701 -0.917 19.904 1.00 95.94 89 GLU A O 1
ATOM 726 N N . THR A 1 90 ? -8.394 -2.244 20.585 1.00 96.81 90 THR A N 1
ATOM 727 C CA . THR A 1 90 ? -7.784 -3.520 20.183 1.00 96.81 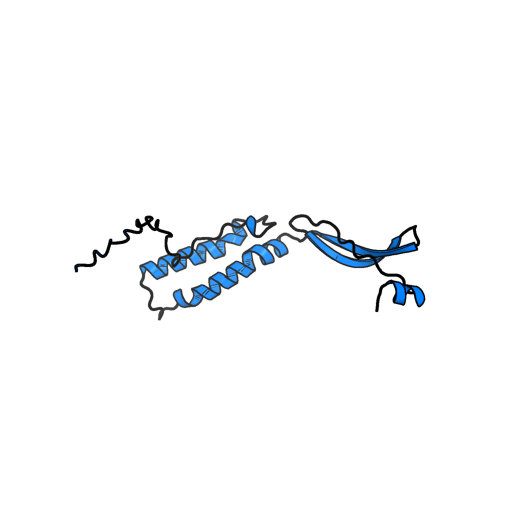90 THR A CA 1
ATOM 728 C C . THR A 1 90 ? -7.492 -3.549 18.683 1.00 96.81 90 THR A C 1
ATOM 730 O O . THR A 1 90 ? -6.370 -3.848 18.270 1.00 96.81 90 THR A O 1
ATOM 733 N N . TYR A 1 91 ? -8.471 -3.166 17.860 1.00 97.56 91 TYR A N 1
ATOM 734 C CA . TYR A 1 91 ? -8.324 -3.072 16.409 1.00 97.56 91 TYR A CA 1
ATOM 735 C C . TYR A 1 91 ? -7.203 -2.101 16.006 1.00 97.56 91 TYR A C 1
ATOM 737 O O . TYR A 1 91 ? -6.310 -2.446 15.230 1.00 97.56 91 TYR A O 1
ATOM 745 N N . ARG A 1 92 ? -7.188 -0.893 16.584 1.00 97.75 92 ARG A N 1
ATOM 746 C CA . ARG A 1 92 ? -6.171 0.132 16.300 1.00 97.75 92 ARG A CA 1
ATOM 747 C C . ARG A 1 92 ? -4.781 -0.290 16.766 1.00 97.75 92 ARG A C 1
ATOM 749 O O . ARG A 1 92 ? -3.796 0.116 16.150 1.00 97.75 92 ARG A O 1
ATOM 756 N N . GLN A 1 93 ? -4.674 -1.073 17.838 1.00 97.81 93 GLN A N 1
ATOM 757 C CA . GLN A 1 93 ? -3.398 -1.641 18.261 1.00 97.81 93 GLN A CA 1
ATOM 758 C C . GLN A 1 93 ? -2.900 -2.675 17.245 1.00 97.81 93 GLN A C 1
ATOM 760 O O . GLN A 1 93 ? -1.781 -2.537 16.755 1.00 97.81 93 GLN A O 1
ATOM 765 N N . ALA A 1 94 ? -3.758 -3.606 16.820 1.00 97.88 94 ALA A N 1
ATOM 766 C CA . ALA A 1 94 ? -3.411 -4.593 15.798 1.00 97.88 94 ALA A CA 1
ATOM 767 C C . ALA A 1 94 ? -2.930 -3.934 14.490 1.00 97.88 94 ALA A C 1
ATOM 769 O O . ALA A 1 94 ? -1.922 -4.353 13.925 1.00 97.88 94 ALA A O 1
ATOM 770 N N . LEU A 1 95 ? -3.577 -2.843 14.054 1.00 98.06 95 LEU A N 1
ATOM 771 C CA . LEU A 1 95 ? -3.128 -2.044 12.907 1.00 98.06 95 LEU A CA 1
ATOM 772 C C . LEU A 1 95 ? -1.708 -1.481 13.089 1.00 98.06 95 LEU A C 1
ATOM 774 O O . LEU A 1 95 ? -0.902 -1.491 12.156 1.00 98.06 95 LEU A O 1
ATOM 778 N N . ARG A 1 96 ? -1.385 -0.962 14.281 1.00 97.94 96 ARG A N 1
ATOM 779 C CA . ARG A 1 96 ? -0.059 -0.391 14.577 1.00 97.94 96 ARG A CA 1
ATOM 780 C C . ARG A 1 96 ? 1.045 -1.436 14.584 1.00 97.94 96 ARG A C 1
ATOM 782 O O . ARG A 1 96 ? 2.173 -1.091 14.233 1.00 97.94 96 ARG A O 1
ATOM 789 N N . ASP A 1 97 ? 0.706 -2.673 14.915 1.00 97.94 97 ASP A N 1
ATOM 790 C CA . ASP A 1 97 ? 1.655 -3.777 15.008 1.00 97.94 97 ASP A CA 1
ATOM 791 C C . ASP A 1 97 ? 1.993 -4.394 13.637 1.00 97.94 97 ASP A C 1
ATOM 793 O O . ASP A 1 97 ? 3.055 -5.002 13.493 1.00 97.94 97 ASP A O 1
ATOM 797 N N . LEU A 1 98 ? 1.172 -4.164 12.599 1.00 97.38 98 LEU A N 1
ATOM 798 C CA . LEU A 1 98 ? 1.365 -4.723 11.248 1.00 97.38 98 LEU A CA 1
ATOM 799 C C . LEU A 1 98 ? 2.785 -4.551 10.669 1.00 97.38 98 LEU A C 1
ATOM 801 O O . LEU A 1 98 ? 3.330 -5.540 10.181 1.00 97.38 98 LEU A O 1
ATOM 805 N N . PRO A 1 99 ? 3.449 -3.375 10.729 1.00 96.06 99 PRO A N 1
ATOM 806 C CA . PRO A 1 99 ? 4.798 -3.228 10.176 1.00 96.06 99 PRO A CA 1
ATOM 807 C C . PRO A 1 99 ? 5.846 -4.123 10.850 1.00 96.06 99 PRO A C 1
ATOM 809 O O . PRO A 1 99 ? 6.868 -4.423 10.243 1.00 96.06 99 PRO A O 1
ATOM 812 N N . SER A 1 100 ? 5.614 -4.515 12.105 1.00 96.19 100 SER A N 1
ATOM 813 C CA . SER A 1 100 ? 6.491 -5.424 12.847 1.00 96.19 100 SER A CA 1
ATOM 814 C C . SER A 1 100 ? 6.154 -6.892 12.577 1.00 96.19 100 SER A C 1
ATOM 816 O O . SER A 1 100 ? 7.046 -7.733 12.627 1.00 96.19 100 SER A O 1
ATOM 818 N N . VAL A 1 101 ? 4.883 -7.203 12.291 1.00 97.06 101 VAL A N 1
ATOM 819 C CA . VAL A 1 101 ? 4.413 -8.556 11.941 1.00 97.06 101 VAL A CA 1
ATOM 820 C C . VAL A 1 101 ? 4.876 -8.967 10.541 1.00 97.06 101 VAL A C 1
ATOM 822 O O . VAL A 1 101 ? 5.212 -10.130 10.331 1.00 97.06 101 VAL A O 1
ATOM 825 N N . TYR A 1 102 ? 4.955 -8.015 9.608 1.00 96.31 102 TYR A N 1
ATOM 826 C CA . TYR A 1 102 ? 5.337 -8.253 8.212 1.00 96.31 102 TYR A CA 1
ATOM 827 C C . TYR A 1 102 ? 6.634 -7.503 7.842 1.00 96.31 102 TYR A C 1
ATOM 829 O O . TYR A 1 102 ? 6.604 -6.569 7.036 1.00 96.31 102 TYR A O 1
ATOM 837 N N . PRO A 1 103 ? 7.794 -7.883 8.417 1.00 94.44 103 PRO A N 1
ATOM 838 C CA . PRO A 1 103 ? 9.056 -7.174 8.200 1.00 94.44 103 PRO A CA 1
ATOM 839 C C . PRO A 1 103 ? 9.600 -7.314 6.772 1.00 94.44 103 PRO A C 1
ATOM 841 O O . PRO A 1 103 ? 10.430 -6.505 6.374 1.00 94.44 103 PRO A O 1
ATOM 844 N N . GLU A 1 104 ? 9.138 -8.312 6.014 1.00 94.19 104 GLU A N 1
ATOM 845 C CA . GLU A 1 104 ? 9.605 -8.653 4.661 1.00 94.19 104 GLU A CA 1
ATOM 846 C C . GLU A 1 104 ? 8.468 -8.615 3.624 1.00 94.19 104 GLU A C 1
ATOM 848 O O . GLU A 1 104 ? 8.458 -9.398 2.679 1.00 94.19 104 GLU A O 1
ATOM 853 N N . VAL A 1 105 ? 7.484 -7.725 3.805 1.00 94.94 105 VAL A N 1
ATOM 854 C CA . VAL A 1 105 ? 6.383 -7.535 2.844 1.00 94.94 105 VAL A CA 1
ATOM 855 C C . VAL A 1 105 ? 6.912 -7.205 1.445 1.00 94.94 105 VAL A C 1
ATOM 857 O O . VAL A 1 105 ? 7.743 -6.303 1.296 1.00 94.94 105 VAL A O 1
ATOM 860 N N . LYS A 1 106 ? 6.403 -7.900 0.423 1.00 92.00 106 LYS A N 1
ATOM 861 C CA . LYS A 1 106 ? 6.753 -7.693 -0.994 1.00 92.00 106 LYS A CA 1
ATOM 862 C C . LYS A 1 106 ? 5.550 -7.297 -1.839 1.00 92.00 106 LYS A C 1
ATOM 864 O O . LYS A 1 106 ? 5.715 -6.567 -2.817 1.00 92.00 106 LYS A O 1
ATOM 869 N N . SER A 1 107 ? 4.366 -7.728 -1.421 1.00 91.62 107 SER A N 1
ATOM 870 C CA . SER A 1 107 ? 3.080 -7.541 -2.081 1.00 91.62 107 SER A CA 1
ATOM 871 C C . SER A 1 107 ? 2.019 -7.071 -1.074 1.00 91.62 107 SER A C 1
ATOM 873 O O . SER A 1 107 ? 2.124 -7.379 0.116 1.00 91.62 107 SER A O 1
ATOM 875 N N . PRO A 1 108 ? 0.974 -6.339 -1.505 1.00 91.44 108 PRO A N 1
ATOM 876 C CA . PRO A 1 108 ? -0.197 -6.094 -0.661 1.00 91.44 108 PRO A CA 1
ATOM 877 C C . PRO A 1 108 ? -0.893 -7.387 -0.200 1.00 91.44 108 PRO A C 1
ATOM 879 O O . PRO A 1 108 ? -1.452 -7.402 0.895 1.00 91.44 108 PRO A O 1
ATOM 882 N N . ASP A 1 109 ? -0.819 -8.466 -0.986 1.00 92.94 109 ASP A N 1
ATOM 883 C CA . ASP A 1 109 ? -1.481 -9.746 -0.687 1.00 92.94 109 ASP A CA 1
ATOM 884 C C . ASP A 1 109 ? -0.809 -10.517 0.463 1.00 92.94 109 ASP A C 1
ATOM 886 O O . ASP A 1 109 ? -1.417 -11.407 1.055 1.00 92.94 109 ASP A O 1
ATOM 890 N N . ASP A 1 110 ? 0.424 -10.150 0.827 1.00 92.00 110 ASP A N 1
ATOM 891 C CA . ASP A 1 110 ? 1.134 -10.740 1.967 1.00 92.00 110 ASP A CA 1
ATOM 892 C C . ASP A 1 110 ? 0.510 -10.328 3.312 1.00 92.00 110 ASP A C 1
ATOM 894 O O . ASP A 1 110 ? 0.743 -10.967 4.341 1.00 92.00 110 ASP A O 1
ATOM 898 N N . VAL A 1 111 ? -0.242 -9.221 3.334 1.00 95.94 111 VAL A N 1
ATOM 899 C CA . VAL A 1 111 ? -0.688 -8.559 4.562 1.00 95.94 111 VAL A CA 1
ATOM 900 C C . VAL A 1 111 ? -2.124 -8.954 4.880 1.00 95.94 111 VAL A C 1
ATOM 902 O O . VAL A 1 111 ? -3.074 -8.500 4.247 1.00 95.94 111 VAL A O 1
ATOM 905 N N . THR A 1 112 ? -2.306 -9.737 5.943 1.00 96.56 112 THR A N 1
ATOM 906 C CA . THR A 1 112 ? -3.639 -9.959 6.519 1.00 96.56 112 THR A CA 1
ATOM 907 C C . THR A 1 112 ? -3.976 -8.837 7.499 1.00 96.56 112 THR A C 1
ATOM 909 O O . THR A 1 112 ? -3.278 -8.648 8.500 1.00 96.56 112 THR A O 1
ATOM 912 N N . TRP A 1 113 ? -5.049 -8.099 7.210 1.00 96.31 113 TRP A N 1
ATOM 913 C CA . TRP A 1 113 ? -5.533 -6.983 8.025 1.00 96.31 113 TRP A CA 1
ATOM 914 C C . TRP A 1 113 ? -6.459 -7.462 9.153 1.00 96.31 113 TRP A C 1
ATOM 916 O O . TRP A 1 113 ? -7.205 -8.423 8.958 1.00 96.31 113 TRP A O 1
ATOM 926 N N . PRO A 1 114 ? -6.444 -6.808 10.331 1.00 96.31 114 PRO A N 1
ATOM 927 C CA . PRO A 1 114 ? -7.385 -7.127 11.398 1.00 96.31 114 PRO A CA 1
ATOM 928 C C . PRO A 1 114 ? -8.827 -6.846 10.954 1.00 96.31 114 PRO A C 1
ATOM 930 O O . PRO A 1 114 ? -9.085 -5.913 10.194 1.00 96.31 114 PRO A O 1
ATOM 933 N N . THR A 1 115 ? -9.777 -7.636 11.451 1.00 94.25 115 THR A N 1
ATOM 934 C CA . THR A 1 115 ? -11.202 -7.427 11.175 1.00 94.25 115 THR A CA 1
ATOM 935 C C . THR A 1 115 ? -11.699 -6.186 11.906 1.00 94.25 115 THR A C 1
ATOM 937 O O . THR A 1 115 ? -11.451 -6.006 13.099 1.00 94.25 115 THR A O 1
ATOM 940 N N . ALA A 1 116 ? -12.393 -5.316 11.178 1.00 92.50 116 ALA A N 1
ATOM 941 C CA . ALA A 1 116 ? -12.958 -4.096 11.729 1.00 92.50 116 ALA A CA 1
ATOM 942 C C . ALA A 1 116 ? -14.080 -4.396 12.744 1.00 92.50 116 ALA A C 1
ATOM 944 O O . ALA A 1 116 ? -14.889 -5.288 12.497 1.00 92.50 116 ALA A O 1
ATOM 945 N N . PRO A 1 117 ? -14.207 -3.624 13.839 1.00 90.19 117 PRO A N 1
ATOM 946 C CA . PRO A 1 117 ? -15.223 -3.866 14.870 1.00 90.19 117 PRO A CA 1
ATOM 947 C C . PRO A 1 117 ? -16.668 -3.632 14.397 1.00 90.19 117 PRO A C 1
ATOM 949 O O . PRO A 1 117 ? -17.600 -4.090 15.044 1.00 90.19 117 PRO A O 1
ATOM 952 N N . TRP A 1 118 ? -16.870 -2.926 13.280 1.00 86.75 118 TRP A N 1
ATOM 953 C CA . TRP A 1 118 ? -18.185 -2.722 12.656 1.00 86.75 118 TRP A CA 1
ATOM 954 C C . TRP A 1 118 ? -18.441 -3.664 11.475 1.00 86.75 118 TRP A C 1
ATOM 956 O O . TRP A 1 118 ? -19.463 -3.520 10.800 1.00 86.75 118 TRP A O 1
ATOM 966 N N . ALA A 1 119 ? -17.502 -4.568 11.164 1.00 83.50 119 ALA A N 1
ATOM 967 C CA . ALA A 1 119 ? -17.747 -5.583 10.156 1.00 83.5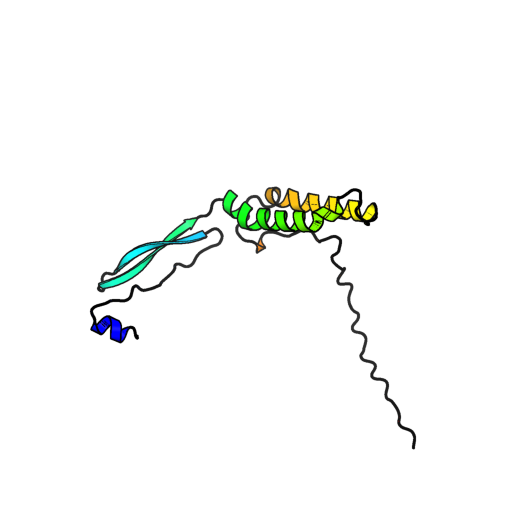0 119 ALA A CA 1
ATOM 968 C C . ALA A 1 119 ? -18.959 -6.389 10.625 1.00 83.50 119 ALA A C 1
ATOM 970 O O . ALA A 1 119 ? -18.925 -7.003 11.690 1.00 83.50 119 ALA A O 1
ATOM 971 N N . TYR A 1 120 ? -20.050 -6.322 9.863 1.00 62.09 120 TYR A N 1
ATOM 972 C CA . TYR A 1 120 ? -21.168 -7.217 10.087 1.00 62.09 120 TYR A CA 1
ATOM 973 C C . TYR A 1 120 ? -20.604 -8.626 9.936 1.00 62.09 120 TYR A C 1
ATOM 975 O O . TYR A 1 120 ? -19.955 -8.922 8.931 1.00 62.09 120 TYR A O 1
ATOM 983 N N . GLU A 1 121 ? -20.783 -9.479 10.946 1.00 59.75 121 GLU A N 1
ATOM 984 C CA . GLU A 1 121 ? -20.611 -10.902 10.698 1.00 59.75 121 GLU A CA 1
ATOM 985 C C . GLU A 1 121 ? -21.535 -11.211 9.523 1.00 59.75 121 GLU A C 1
ATOM 987 O O . GLU A 1 121 ? -22.736 -10.934 9.580 1.00 59.75 121 GLU A O 1
ATOM 992 N N . GLU A 1 122 ? -20.970 -11.711 8.430 1.00 55.97 122 GLU A N 1
ATOM 993 C CA . GLU A 1 122 ? -21.703 -12.358 7.350 1.00 55.97 122 GLU A CA 1
ATOM 994 C C . GLU A 1 122 ? -22.319 -13.641 7.935 1.00 55.97 122 GLU A C 1
ATOM 996 O O . GLU A 1 122 ? -21.925 -14.765 7.638 1.00 55.97 122 GLU A O 1
ATOM 1001 N N . ALA A 1 123 ? -23.229 -13.474 8.894 1.00 47.38 123 ALA A N 1
ATOM 1002 C CA . ALA A 1 123 ? -24.020 -14.529 9.465 1.00 47.38 123 ALA A CA 1
ATOM 1003 C C . ALA A 1 123 ? -24.917 -14.995 8.329 1.00 47.38 123 ALA A C 1
ATOM 1005 O O . ALA A 1 123 ? -25.866 -14.298 7.977 1.00 47.38 123 ALA A O 1
ATOM 1006 N N . ALA A 1 124 ? -24.516 -16.118 7.725 1.00 50.06 124 ALA A N 1
ATOM 1007 C CA . ALA A 1 124 ? -25.333 -17.056 6.975 1.00 50.06 124 ALA A CA 1
ATOM 1008 C C . ALA A 1 124 ? -26.758 -16.539 6.773 1.00 50.06 124 ALA A C 1
ATOM 1010 O O . ALA A 1 124 ? -27.616 -16.781 7.618 1.00 50.06 124 ALA A O 1
ATOM 1011 N N . ILE A 1 125 ? -26.997 -15.809 5.680 1.00 51.06 125 ILE A N 1
ATOM 1012 C CA . ILE A 1 125 ? -28.360 -15.638 5.185 1.00 51.06 125 ILE A CA 1
ATOM 1013 C C . ILE A 1 125 ? -28.811 -17.080 4.930 1.00 51.06 125 ILE A C 1
ATOM 1015 O O . ILE A 1 125 ? -28.232 -17.719 4.043 1.00 51.06 125 ILE A O 1
ATOM 1019 N N . PRO A 1 126 ? -29.729 -17.659 5.731 1.00 50.75 126 PRO A N 1
ATOM 1020 C CA . PRO A 1 126 ? -30.337 -18.897 5.299 1.00 50.75 126 PRO A CA 1
ATOM 1021 C C . PRO A 1 126 ? -31.001 -18.539 3.976 1.00 50.75 126 PRO A C 1
ATOM 1023 O O . PRO A 1 126 ? -31.657 -17.500 3.896 1.00 50.75 126 PRO A O 1
ATOM 1026 N N . GLU A 1 127 ? -30.762 -19.327 2.931 1.00 58.12 127 GLU A N 1
ATOM 1027 C CA . GLU A 1 127 ? -31.580 -19.263 1.727 1.00 58.12 127 GLU A CA 1
ATOM 1028 C C . GLU A 1 127 ? -33.032 -19.450 2.191 1.00 58.12 127 GLU A C 1
ATOM 1030 O O . GLU A 1 127 ? -33.483 -20.574 2.396 1.00 58.12 127 GLU A O 1
ATOM 1035 N N . GLU A 1 128 ? -33.740 -18.357 2.491 1.00 51.44 128 GLU A N 1
ATOM 1036 C CA . GLU A 1 128 ? -35.175 -18.407 2.691 1.00 51.44 128 GLU A CA 1
ATOM 1037 C C . GLU A 1 128 ? -35.735 -18.721 1.313 1.00 51.44 128 GLU A C 1
ATOM 1039 O O . GLU A 1 128 ? -35.782 -17.873 0.419 1.00 51.44 128 GLU A O 1
ATOM 1044 N N . GLU A 1 129 ? -36.016 -20.016 1.146 1.00 53.94 129 GLU A N 1
ATOM 1045 C CA . GLU A 1 129 ? -37.052 -20.579 0.296 1.00 53.94 129 GLU A CA 1
ATOM 1046 C C . GLU A 1 129 ? -38.028 -19.473 -0.107 1.00 53.94 129 GLU A C 1
ATOM 1048 O O . GLU A 1 129 ? -38.784 -18.943 0.707 1.00 53.94 129 GLU A O 1
ATOM 1053 N N . SER A 1 130 ? -37.946 -19.101 -1.381 1.00 46.06 130 SER A N 1
ATOM 1054 C CA . SER A 1 130 ? -38.938 -18.304 -2.085 1.00 46.06 130 SER A CA 1
ATOM 1055 C C . SER A 1 130 ? -40.265 -19.070 -2.048 1.00 46.06 130 SER A C 1
ATOM 1057 O O . SER A 1 130 ? -40.629 -19.730 -3.022 1.00 46.06 130 SER A O 1
ATOM 1059 N N . ASP A 1 131 ? -40.974 -19.001 -0.924 1.00 51.34 131 ASP A N 1
ATOM 1060 C CA . ASP A 1 131 ? -42.342 -19.481 -0.792 1.00 51.34 131 ASP A CA 1
ATOM 1061 C C . ASP A 1 131 ? -43.241 -18.475 -1.516 1.00 51.34 131 ASP A C 1
ATOM 1063 O O . ASP A 1 131 ? -43.713 -17.476 -0.972 1.00 51.34 131 ASP A O 1
ATOM 1067 N N . SER A 1 132 ? -43.356 -18.674 -2.829 1.00 48.53 132 SER A N 1
ATOM 1068 C CA . SER A 1 132 ? -44.334 -17.988 -3.654 1.00 48.53 132 SER A CA 1
ATOM 1069 C C . SER A 1 132 ? -45.711 -18.514 -3.264 1.00 48.53 132 SER A C 1
ATOM 1071 O O . SER A 1 132 ? -46.169 -19.514 -3.820 1.00 48.53 132 SER A O 1
ATOM 1073 N N . GLU A 1 133 ? -46.345 -17.847 -2.301 1.00 49.03 133 GLU A N 1
ATOM 1074 C CA . GLU A 1 133 ? -47.747 -18.061 -1.966 1.00 49.03 133 GLU A CA 1
ATOM 1075 C C . GLU A 1 133 ? -48.599 -17.938 -3.237 1.00 49.03 133 GLU A C 1
ATOM 1077 O O . GLU A 1 133 ? -48.681 -16.905 -3.907 1.00 49.03 133 GLU A O 1
ATOM 1082 N N . GLU A 1 134 ? -49.184 -19.078 -3.577 1.00 54.66 134 GLU A N 1
ATOM 1083 C CA . GLU A 1 134 ? -50.166 -19.318 -4.615 1.00 54.66 134 GLU A CA 1
ATOM 1084 C C . GLU A 1 134 ? -51.433 -18.509 -4.268 1.00 54.66 134 GLU A C 1
ATOM 1086 O O . GLU A 1 134 ? -52.292 -18.974 -3.518 1.00 54.66 134 GLU A O 1
ATOM 1091 N N . GLU A 1 135 ? -51.564 -17.271 -4.765 1.00 52.97 135 GLU A N 1
ATOM 1092 C CA . GLU A 1 135 ? -52.848 -16.562 -4.688 1.00 52.97 135 GLU A CA 1
ATOM 1093 C C . GLU A 1 135 ? -53.856 -17.248 -5.620 1.00 52.97 135 GLU A C 1
ATOM 1095 O O . GLU A 1 135 ? -53.884 -17.052 -6.837 1.00 52.97 135 GLU A O 1
ATOM 1100 N N . SER A 1 136 ? -54.682 -18.095 -5.006 1.00 56.03 136 SER A N 1
ATOM 1101 C CA . SER A 1 136 ? -55.895 -18.652 -5.584 1.00 56.03 136 SER A CA 1
ATOM 1102 C C . SER A 1 136 ? -56.913 -17.537 -5.836 1.00 56.03 136 SER A C 1
ATOM 1104 O O . SER A 1 136 ? -57.393 -16.912 -4.890 1.00 56.03 136 SER A O 1
ATOM 1106 N N . ASP A 1 137 ? -57.270 -17.335 -7.098 1.00 48.44 137 ASP A N 1
ATOM 1107 C CA . ASP A 1 137 ? -58.347 -16.450 -7.547 1.00 48.44 137 ASP A CA 1
ATOM 1108 C C . ASP A 1 137 ? -59.712 -17.156 -7.401 1.00 48.44 137 ASP A C 1
ATOM 111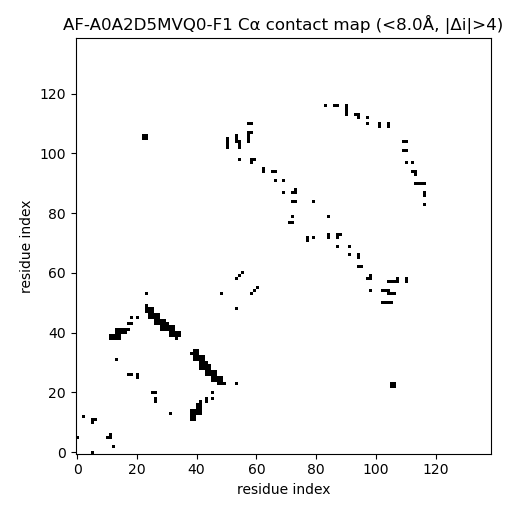0 O O . ASP A 1 137 ? -59.893 -18.225 -8.000 1.00 48.44 137 ASP A O 1
ATOM 1114 N N . PRO A 1 138 ? -60.678 -16.643 -6.612 1.00 61.06 138 PRO A N 1
ATOM 1115 C CA . PRO A 1 138 ? -62.029 -17.181 -6.609 1.00 61.06 138 PRO A CA 1
ATOM 1116 C C . PRO A 1 138 ? -62.996 -16.340 -7.466 1.00 61.06 138 PRO A C 1
ATOM 1118 O O . PRO A 1 138 ? -63.314 -15.207 -7.115 1.00 61.06 138 PRO A O 1
ATOM 1121 N N . GLU A 1 139 ? -63.49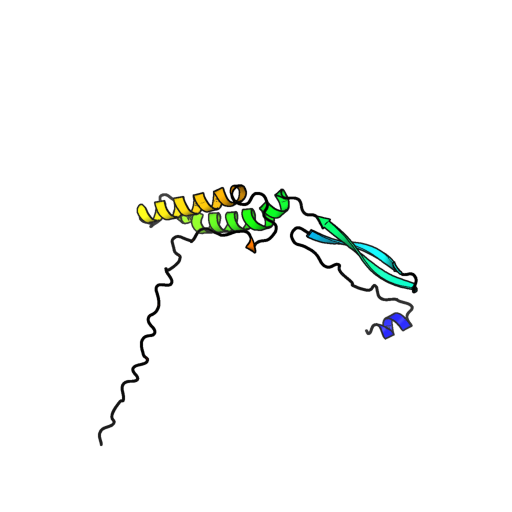0 -17.010 -8.518 1.00 45.97 139 GLU A N 1
ATOM 1122 C CA . GLU A 1 139 ? -64.756 -16.873 -9.289 1.00 45.97 139 GLU A CA 1
ATOM 1123 C C . GLU A 1 139 ? -65.241 -15.501 -9.802 1.00 45.97 139 GLU A C 1
ATOM 1125 O O . GLU A 1 139 ? -65.709 -14.645 -9.017 1.00 45.97 139 GLU A O 1
#

Secondary structure (DSSP, 8-state):
--HHHHHTTT---EE--PPPPPTTEEEEEEEEEE-TTS-EEEEEEEEEPPHHHHHIIIIIHHHHHHHHHTGGGGSTT----HHHHHHHHHHHHHHHHHHHH-TT--SGGG-PPPPPTT-----------------PPP-